Protein AF-A0A9E5QV19-F1 (afdb_monomer_lite)

pLDDT: mean 87.79, std 15.22, range [41.47, 98.75]

Radius of gyration: 19.11 Å; chains: 1; bounding box: 56×37×58 Å

Sequence (154 aa):
MPELPEKRLQTYIEQMLKLQHEHRHGPLRVEELERLAAELGLSQAEQDFIDQKFEDYLYRGKGFLRHRNPEAALAELKQAVLIKPLHRDALYYLAEAFYQKSLTSGRNSNREEARHYAERCLQSDARHEEALRLLNRLYQKPSRFWQKGIFGED

Secondary structure (DSSP, 8-state):
-PPPHHHHHHHHHHHHHHHHHHTTTS---HHHHHHHHHHTT--HHHHHHHHHHHHHHHHHHHHHHHTT-HHHHHHHHHHHHHHSTT-HHHHHHHHHHHHHHHHHH--HHHHHHHHHHHHHHHHH-TT-HHHHHHHHHHHSPPPGGGSSSS----

Foldseek 3Di:
DDDDLVVLLVVLLVVLVVVVVVQVPHDDDPVVNVVSCVVSVDDPVSVVSLVVLLVVLLVVLVVCVVVLNLVSNLVSLVVNCSSPVQDLSSLQSNLVSLVSVCVVPVDVVSLVSSLVSLVSSCVSPVPPVSSVVSVVVSPDDDPPVPPPPPDDDD

Structure (mmCIF, N/CA/C/O backbone):
data_AF-A0A9E5QV19-F1
#
_entry.id   AF-A0A9E5QV19-F1
#
loop_
_atom_site.group_PDB
_atom_site.id
_atom_site.type_symbol
_atom_site.label_atom_id
_atom_site.label_alt_id
_atom_site.label_comp_id
_atom_site.label_asym_id
_atom_site.label_entity_id
_atom_site.label_seq_id
_atom_site.pdbx_PDB_ins_code
_atom_site.Cartn_x
_atom_site.Cartn_y
_atom_site.Cartn_z
_atom_site.occupancy
_atom_site.B_iso_or_equiv
_atom_site.auth_seq_id
_atom_site.auth_comp_id
_atom_site.auth_asym_id
_atom_site.auth_atom_id
_atom_site.pdbx_PDB_model_num
ATOM 1 N N . MET A 1 1 ? -12.268 20.823 23.330 1.00 46.94 1 MET A N 1
ATOM 2 C CA . MET A 1 1 ? -12.156 21.007 21.867 1.00 46.94 1 MET A CA 1
ATOM 3 C C . MET A 1 1 ? -12.011 19.623 21.260 1.00 46.94 1 MET A C 1
ATOM 5 O O . MET A 1 1 ? -11.233 18.861 21.826 1.00 46.94 1 MET A O 1
ATOM 9 N N . PRO A 1 2 ? -12.773 19.261 20.216 1.00 60.38 2 PRO A N 1
ATOM 10 C CA . PRO A 1 2 ? -12.544 18.001 19.515 1.00 60.38 2 PRO A CA 1
ATOM 11 C C . PRO A 1 2 ? -11.118 17.977 18.946 1.00 60.38 2 PRO A C 1
ATOM 13 O O . PRO A 1 2 ? -10.574 19.018 18.572 1.00 60.38 2 PRO A O 1
ATOM 16 N N . GLU A 1 3 ? -10.495 16.803 18.956 1.00 67.50 3 GLU A N 1
ATOM 17 C CA . GLU A 1 3 ? -9.175 16.592 18.366 1.00 67.50 3 GLU A CA 1
ATOM 18 C C . GLU A 1 3 ? -9.251 16.791 16.841 1.00 67.50 3 GLU A C 1
ATOM 20 O O . GLU A 1 3 ? -10.247 16.422 16.222 1.00 67.50 3 GLU A O 1
ATOM 25 N N . LEU A 1 4 ? -8.237 17.421 16.232 1.00 75.62 4 LEU A N 1
ATOM 26 C CA . LEU A 1 4 ? -8.244 17.686 14.787 1.00 75.62 4 LEU A CA 1
ATOM 27 C C . LEU A 1 4 ? -8.193 16.364 13.990 1.00 75.62 4 LEU A C 1
ATOM 29 O O . LEU A 1 4 ? -7.418 15.478 14.373 1.00 75.62 4 LEU A O 1
ATOM 33 N N . PRO A 1 5 ? -8.934 16.237 12.869 1.00 84.69 5 PRO A N 1
ATOM 34 C CA . PRO A 1 5 ? -8.953 15.024 12.042 1.00 84.69 5 PRO A CA 1
ATOM 35 C C . PRO A 1 5 ? -7.559 14.532 11.623 1.00 84.69 5 PRO A C 1
ATOM 37 O O . PRO A 1 5 ? -7.283 13.333 11.624 1.00 84.69 5 PRO A O 1
ATOM 40 N N . GLU A 1 6 ? -6.628 15.447 11.347 1.00 87.75 6 GLU A N 1
ATOM 41 C CA . GLU A 1 6 ? -5.244 15.120 10.993 1.00 87.75 6 GLU A CA 1
ATOM 42 C C . GLU A 1 6 ? -4.495 14.422 12.133 1.00 87.75 6 GLU A C 1
ATOM 44 O O . GLU A 1 6 ? -3.736 13.480 11.901 1.00 87.75 6 GLU A O 1
ATOM 49 N N . LYS A 1 7 ? -4.721 14.848 13.380 1.00 89.69 7 LYS A N 1
ATOM 50 C CA . LYS A 1 7 ? -4.073 14.246 14.552 1.00 89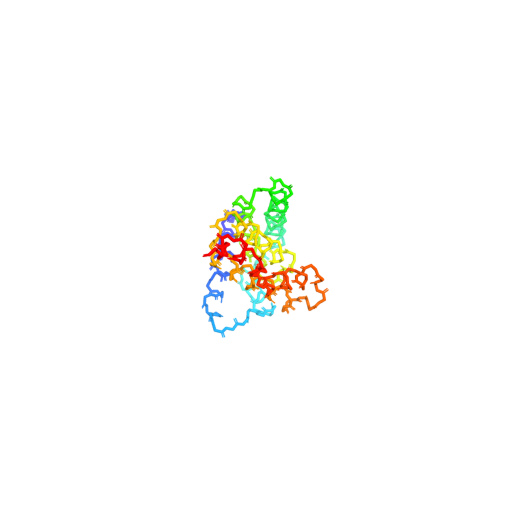.69 7 LYS A CA 1
ATOM 51 C C . LYS A 1 7 ? -4.608 12.838 14.821 1.00 89.69 7 LYS A C 1
ATOM 53 O O . LYS A 1 7 ? -3.860 11.959 15.256 1.00 89.69 7 LYS A O 1
ATOM 58 N N . ARG A 1 8 ? -5.881 12.601 14.504 1.00 90.19 8 ARG A N 1
ATOM 59 C CA . ARG A 1 8 ? -6.503 11.274 14.571 1.00 90.19 8 ARG A CA 1
ATOM 60 C C . ARG A 1 8 ? -5.953 10.329 13.518 1.00 90.19 8 ARG A C 1
ATOM 62 O O . ARG A 1 8 ? -5.557 9.222 13.867 1.00 90.19 8 ARG A O 1
ATOM 69 N N . LEU A 1 9 ? -5.827 10.788 12.273 1.00 90.81 9 LEU A N 1
ATOM 70 C CA . LEU A 1 9 ? -5.153 10.027 11.221 1.00 90.81 9 LEU A CA 1
ATOM 71 C C . LEU A 1 9 ? -3.718 9.666 11.625 1.00 90.81 9 LEU A C 1
ATOM 73 O O . LEU A 1 9 ? -3.310 8.519 11.468 1.00 90.81 9 LEU A O 1
ATOM 77 N N . GLN A 1 10 ? -2.965 10.621 12.175 1.00 92.69 10 GLN A N 1
ATOM 78 C CA . GLN A 1 10 ? -1.595 10.378 12.623 1.00 92.69 10 GLN A CA 1
ATOM 79 C C . GLN A 1 10 ? -1.542 9.314 13.727 1.00 92.69 10 GLN A C 1
ATOM 81 O O . GLN A 1 10 ? -0.739 8.388 13.652 1.00 92.69 10 GLN A O 1
ATOM 86 N N . THR A 1 11 ? -2.442 9.398 14.709 1.00 93.38 11 THR A N 1
ATOM 87 C CA . THR A 1 11 ? -2.547 8.403 15.786 1.00 93.38 11 THR A CA 1
ATOM 88 C C . THR A 1 11 ? -2.888 7.020 15.228 1.00 93.38 11 THR A C 1
ATOM 90 O O . THR A 1 11 ? -2.259 6.032 15.601 1.00 93.38 11 THR A O 1
ATOM 93 N N . TYR A 1 12 ? -3.840 6.946 14.295 1.00 92.81 12 TYR A N 1
ATOM 94 C CA . TYR A 1 12 ? -4.194 5.707 13.605 1.00 92.81 12 TYR A CA 1
ATOM 95 C C . TYR A 1 12 ? -2.987 5.105 12.872 1.00 92.81 12 TYR A C 1
ATOM 97 O O . TYR A 1 12 ? -2.676 3.930 13.059 1.00 92.81 12 TYR A O 1
ATOM 105 N N . ILE A 1 13 ? -2.253 5.917 12.103 1.00 93.06 13 ILE A N 1
ATOM 106 C CA . ILE A 1 13 ? -1.044 5.490 11.389 1.00 93.06 13 ILE A CA 1
ATOM 107 C C . ILE A 1 13 ? 0.030 4.985 12.361 1.00 93.06 13 ILE A C 1
ATOM 109 O O . ILE A 1 13 ? 0.648 3.952 12.114 1.00 93.06 13 ILE A O 1
ATOM 113 N N . GLU A 1 14 ? 0.256 5.680 13.474 1.00 94.06 14 GLU A N 1
ATOM 114 C CA . GLU A 1 14 ? 1.247 5.277 14.474 1.00 94.06 14 GLU A CA 1
ATOM 115 C C . GLU A 1 14 ? 0.922 3.923 15.099 1.00 94.06 14 GLU A C 1
ATOM 117 O O . GLU A 1 14 ? 1.812 3.083 15.246 1.00 94.06 14 GLU A O 1
ATOM 122 N N . GLN A 1 15 ? -0.342 3.684 15.447 1.00 93.75 15 GLN A N 1
ATOM 123 C CA . GLN A 1 15 ? -0.754 2.391 15.987 1.00 93.75 15 GLN A CA 1
ATOM 124 C C . GLN A 1 15 ? -0.729 1.295 14.919 1.00 93.75 15 GLN A C 1
ATOM 126 O O . GLN A 1 15 ? -0.301 0.179 15.202 1.00 93.75 15 GLN A O 1
ATOM 131 N N . MET A 1 16 ? -1.072 1.622 13.671 1.00 92.38 16 MET A N 1
ATOM 132 C CA . MET A 1 16 ? -0.937 0.696 12.549 1.00 92.38 16 MET A CA 1
ATOM 133 C C . MET A 1 16 ? 0.522 0.271 12.337 1.00 92.38 16 MET A C 1
ATOM 135 O O . MET A 1 16 ? 0.802 -0.908 12.139 1.00 92.38 16 MET A O 1
ATOM 139 N N . LEU A 1 17 ? 1.476 1.204 12.422 1.00 91.31 17 LEU A N 1
ATOM 140 C CA . LEU A 1 17 ? 2.907 0.892 12.330 1.00 91.31 17 LEU A CA 1
ATOM 141 C C . LEU A 1 17 ? 3.380 -0.006 13.473 1.00 91.31 17 LEU A C 1
ATOM 143 O O . LEU A 1 17 ? 4.176 -0.916 13.235 1.00 91.31 17 LEU A O 1
ATOM 147 N N . LYS A 1 18 ? 2.900 0.233 14.699 1.00 91.50 18 LYS A N 1
ATOM 148 C CA . LYS A 1 18 ? 3.200 -0.629 15.852 1.00 91.50 18 LYS A CA 1
ATOM 149 C C . LYS A 1 18 ? 2.665 -2.038 15.635 1.00 91.50 18 LYS A C 1
ATOM 151 O O . LYS A 1 18 ? 3.438 -2.985 15.739 1.00 91.50 18 LYS A O 1
ATOM 156 N N . LEU A 1 19 ? 1.408 -2.160 15.213 1.00 89.69 19 LEU A N 1
ATOM 157 C CA . LEU A 1 19 ? 0.789 -3.442 14.891 1.00 89.69 19 LEU A CA 1
ATOM 158 C C . LEU A 1 19 ? 1.588 -4.184 13.806 1.00 89.69 19 LEU A C 1
ATOM 160 O O . LEU A 1 19 ? 1.948 -5.345 13.969 1.00 89.69 19 LEU A O 1
ATOM 164 N N . GLN A 1 20 ? 1.975 -3.506 12.722 1.00 86.06 20 GLN A N 1
ATOM 165 C CA . GLN A 1 20 ? 2.820 -4.110 11.683 1.00 86.06 20 GLN A CA 1
ATOM 166 C C . GLN A 1 20 ? 4.194 -4.553 12.210 1.00 86.06 20 GLN A C 1
ATOM 168 O O . GLN A 1 20 ? 4.731 -5.567 11.760 1.00 86.06 20 GLN A O 1
ATOM 173 N N . HIS A 1 21 ? 4.778 -3.806 13.149 1.00 86.25 21 HIS A N 1
ATOM 174 C CA . HIS A 1 21 ? 6.061 -4.147 13.758 1.00 86.25 21 HIS A CA 1
ATOM 175 C C . HIS A 1 21 ? 5.967 -5.379 14.664 1.00 86.25 21 HIS A C 1
ATOM 177 O O . HIS A 1 21 ? 6.836 -6.249 14.601 1.00 86.25 21 HIS A O 1
ATOM 183 N N . GLU A 1 22 ? 4.915 -5.476 15.473 1.00 85.75 22 GLU A N 1
ATOM 184 C CA . GLU A 1 22 ? 4.638 -6.633 16.333 1.00 85.75 22 GLU A CA 1
ATOM 185 C C . GLU A 1 22 ? 4.405 -7.900 15.498 1.00 85.75 22 GLU A C 1
ATOM 187 O O . GLU A 1 22 ? 4.864 -8.988 15.850 1.00 85.75 22 GLU A O 1
ATOM 192 N N . HIS A 1 23 ? 3.818 -7.737 14.312 1.00 77.88 23 HIS A N 1
ATOM 193 C CA . HIS A 1 23 ? 3.592 -8.798 13.336 1.00 77.88 23 HIS A CA 1
ATOM 194 C C . HIS A 1 23 ? 4.766 -9.039 12.373 1.00 77.88 23 HIS A C 1
ATOM 196 O O . HIS A 1 23 ? 4.595 -9.686 11.344 1.00 77.88 23 HIS A O 1
ATOM 202 N N . ARG A 1 24 ? 6.000 -8.620 12.698 1.00 64.50 24 ARG A N 1
ATOM 203 C CA . ARG A 1 24 ? 7.185 -8.823 11.831 1.00 64.50 24 ARG A CA 1
ATOM 204 C C . ARG A 1 24 ? 7.406 -10.286 11.390 1.00 64.50 24 ARG A C 1
ATOM 206 O O . ARG A 1 24 ? 8.074 -10.520 10.384 1.00 64.50 24 ARG A O 1
ATOM 213 N N . HIS A 1 25 ? 6.845 -11.260 12.110 1.00 56.44 25 HIS A N 1
ATOM 214 C CA . HIS A 1 25 ? 6.968 -12.693 11.826 1.00 56.44 25 HIS A CA 1
ATOM 215 C C . HIS A 1 25 ? 5.709 -13.358 11.228 1.00 56.44 25 HIS A C 1
ATOM 217 O O . HIS A 1 25 ? 5.714 -14.575 11.047 1.00 56.44 25 HIS A O 1
ATOM 223 N N . GLY A 1 26 ? 4.644 -12.614 10.895 1.00 67.50 26 GLY A N 1
ATOM 224 C CA . GLY A 1 26 ? 3.411 -13.192 10.341 1.00 67.50 26 GLY A CA 1
ATOM 225 C C . GLY A 1 26 ? 2.535 -12.199 9.564 1.00 67.50 26 GLY A C 1
ATOM 226 O O . GLY A 1 26 ? 2.744 -10.993 9.644 1.00 67.50 26 GLY A O 1
ATOM 227 N N . PRO A 1 27 ? 1.556 -12.678 8.775 1.00 71.25 27 PRO A N 1
ATOM 228 C CA . PRO A 1 27 ? 0.641 -11.793 8.059 1.00 71.25 27 PRO A CA 1
ATOM 229 C C . PRO A 1 27 ? -0.283 -11.064 9.043 1.00 71.25 27 PRO A C 1
ATOM 231 O O . PRO A 1 27 ? -0.767 -11.678 9.997 1.00 71.25 27 PRO A O 1
ATOM 234 N N . LEU A 1 28 ? -0.556 -9.781 8.782 1.00 82.31 28 LEU A N 1
ATOM 235 C CA . LEU A 1 28 ? -1.645 -9.073 9.460 1.00 82.31 28 LEU A CA 1
ATOM 236 C C . LEU A 1 28 ? -2.983 -9.690 9.077 1.00 82.31 28 LEU A C 1
ATOM 238 O O . LEU A 1 28 ? -3.204 -10.040 7.914 1.00 82.31 28 LEU A O 1
ATOM 242 N N . ARG A 1 29 ? -3.880 -9.768 10.052 1.00 85.06 29 ARG A N 1
ATOM 243 C CA . ARG A 1 29 ? -5.225 -10.307 9.884 1.00 85.06 29 ARG A CA 1
ATOM 244 C C . ARG A 1 29 ? -6.265 -9.198 9.935 1.00 85.06 29 ARG A C 1
ATOM 246 O O . ARG A 1 29 ? -6.049 -8.151 10.541 1.00 85.06 29 ARG A O 1
ATOM 253 N N . VAL A 1 30 ? -7.409 -9.432 9.299 1.00 84.81 30 VAL A N 1
ATOM 254 C CA . VAL A 1 30 ? -8.500 -8.447 9.244 1.00 84.81 30 VAL A CA 1
ATOM 255 C C . VAL A 1 30 ? -8.999 -8.120 10.653 1.00 84.81 30 VAL A C 1
ATOM 257 O O . VAL A 1 30 ? -9.172 -6.951 10.984 1.00 84.81 30 VAL A O 1
ATOM 260 N N . GLU A 1 31 ? -9.089 -9.124 11.525 1.00 86.44 31 GLU A N 1
ATOM 261 C CA . GLU A 1 31 ? -9.566 -8.980 12.904 1.00 86.44 31 GLU A CA 1
ATOM 262 C C . GLU A 1 31 ? -8.636 -8.110 13.769 1.00 86.44 31 GLU A C 1
ATOM 264 O O . GLU A 1 31 ? -9.035 -7.584 14.806 1.00 86.44 31 GLU A O 1
ATOM 269 N N . GLU A 1 32 ? -7.363 -7.971 13.396 1.00 87.31 32 GLU A N 1
ATOM 270 C CA . GLU A 1 32 ? -6.409 -7.091 14.084 1.00 87.31 32 GLU A CA 1
ATOM 271 C C . GLU A 1 32 ? -6.621 -5.632 13.689 1.00 87.31 32 GLU A C 1
ATOM 273 O O . GLU A 1 32 ? -6.580 -4.752 14.545 1.00 87.31 32 GLU A O 1
ATOM 278 N N . LEU A 1 33 ? -6.922 -5.384 12.413 1.00 86.25 33 LEU A N 1
ATOM 279 C CA . LEU A 1 33 ? -7.251 -4.047 11.922 1.00 86.25 33 LEU A CA 1
ATOM 280 C C . LEU A 1 33 ? -8.581 -3.557 12.506 1.00 86.25 33 LEU A C 1
ATOM 282 O O . LEU A 1 33 ? -8.683 -2.406 12.925 1.00 86.25 33 LEU A O 1
ATOM 286 N N . GLU A 1 34 ? -9.581 -4.439 12.576 1.00 86.81 34 GLU A N 1
ATOM 287 C CA . GLU A 1 34 ? -10.884 -4.139 13.181 1.00 86.81 34 GLU A CA 1
ATOM 288 C C . GLU A 1 34 ? -10.757 -3.846 14.678 1.00 86.81 34 GLU A C 1
ATOM 290 O O . GLU A 1 34 ? -11.327 -2.868 15.165 1.00 86.81 34 GLU A O 1
ATOM 295 N N . ARG A 1 35 ? -9.962 -4.644 15.407 1.00 88.94 35 ARG A N 1
ATOM 296 C CA . ARG A 1 35 ? -9.671 -4.383 16.824 1.00 88.94 35 ARG A CA 1
ATOM 297 C C . ARG A 1 35 ? -8.977 -3.047 17.020 1.00 88.94 35 ARG A C 1
ATOM 299 O O . ARG A 1 35 ? -9.418 -2.280 17.865 1.00 88.94 35 ARG A O 1
ATOM 306 N N . LEU A 1 36 ? -7.969 -2.730 16.209 1.00 89.06 36 LEU A N 1
ATOM 307 C CA . LEU A 1 36 ? -7.286 -1.443 16.287 1.00 89.06 36 LEU A CA 1
ATOM 308 C C . LEU A 1 36 ? -8.255 -0.264 16.072 1.00 89.06 36 LEU A C 1
ATOM 310 O O . LEU A 1 36 ? -8.228 0.710 16.824 1.00 89.06 36 LEU A O 1
ATOM 314 N N . ALA A 1 37 ? -9.131 -0.349 15.067 1.00 85.56 37 ALA A N 1
ATOM 315 C CA . ALA A 1 37 ? -10.132 0.687 14.813 1.00 85.56 37 ALA A CA 1
ATOM 316 C C . ALA A 1 37 ? -11.117 0.841 15.988 1.00 85.56 37 ALA A C 1
ATOM 318 O O . ALA A 1 37 ? -11.443 1.967 16.376 1.00 85.56 37 ALA A O 1
ATOM 319 N N . ALA A 1 38 ? -11.546 -0.277 16.584 1.00 87.19 38 ALA A N 1
ATOM 320 C CA . ALA A 1 38 ? -12.429 -0.291 17.747 1.00 87.19 38 ALA A CA 1
ATOM 321 C C . ALA A 1 38 ? -11.752 0.268 19.011 1.00 87.19 38 ALA A C 1
ATOM 323 O O . ALA A 1 38 ? -12.356 1.067 19.725 1.00 87.19 38 ALA A O 1
ATOM 324 N N . GLU A 1 39 ? -10.495 -0.099 19.270 1.00 90.31 39 GLU A N 1
ATOM 325 C CA . GLU A 1 39 ? -9.698 0.375 20.411 1.00 90.31 39 GLU A CA 1
ATOM 326 C C . GLU A 1 39 ? -9.465 1.886 20.371 1.00 90.31 39 GLU A C 1
ATOM 328 O O . GLU A 1 39 ? -9.483 2.553 21.405 1.00 90.31 39 GLU A O 1
ATOM 333 N N . LEU A 1 40 ? -9.289 2.442 19.172 1.00 90.06 40 LEU A N 1
ATOM 334 C CA . LEU A 1 40 ? -9.143 3.882 18.979 1.00 90.06 40 LEU A CA 1
ATOM 335 C C . LEU A 1 40 ? -10.457 4.654 19.155 1.00 90.06 40 LEU A C 1
ATOM 337 O O . LEU A 1 40 ? -10.419 5.882 19.261 1.00 90.06 40 LEU A O 1
ATOM 341 N N . GLY A 1 41 ? -11.603 3.964 19.196 1.00 91.12 41 GLY A N 1
ATOM 342 C CA . GLY A 1 41 ? -12.914 4.580 19.396 1.00 91.12 41 GLY A CA 1
ATOM 343 C C . GLY A 1 41 ? -13.235 5.651 18.354 1.00 91.12 41 GLY A C 1
ATOM 344 O O . GLY A 1 41 ? -13.824 6.677 18.697 1.00 91.12 41 GLY A O 1
ATOM 345 N N . LEU A 1 42 ? -12.799 5.444 17.105 1.00 87.81 42 LEU A N 1
ATOM 346 C CA . LEU A 1 42 ? -12.955 6.419 16.027 1.00 87.81 42 LEU A CA 1
ATOM 347 C C . LEU A 1 42 ? -14.440 6.662 15.739 1.00 87.81 42 LEU A C 1
ATOM 349 O O . LEU A 1 42 ? -15.191 5.732 15.439 1.00 87.81 42 LEU A O 1
ATOM 353 N N . SER A 1 43 ? -14.849 7.924 15.788 1.00 90.31 43 SER A N 1
ATOM 354 C CA . SER A 1 43 ? -16.164 8.373 15.338 1.00 90.31 43 SER A CA 1
ATOM 355 C C . SER A 1 43 ? -16.339 8.159 13.834 1.00 90.31 43 SER A C 1
ATOM 357 O O . SER A 1 43 ? -15.363 8.081 13.087 1.00 90.31 43 SER A O 1
ATOM 359 N N . GLN A 1 44 ? -17.591 8.142 13.366 1.00 89.50 44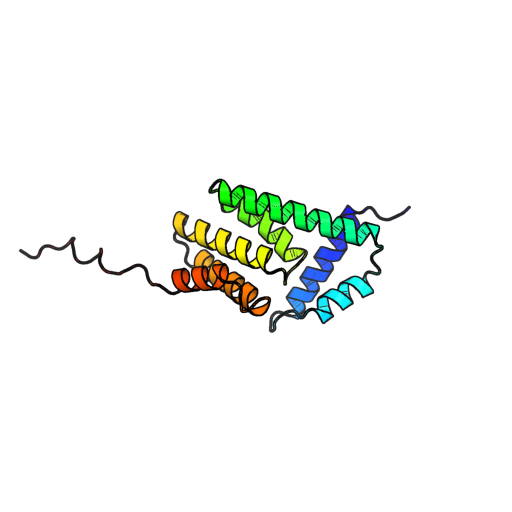 GLN A N 1
ATOM 360 C CA . GLN A 1 44 ? -17.883 7.996 11.937 1.00 89.50 44 GLN A CA 1
ATOM 361 C C . GLN A 1 44 ? -17.167 9.058 11.087 1.00 89.50 44 GLN A C 1
ATOM 363 O O . GLN A 1 44 ? -16.551 8.725 10.086 1.00 89.50 44 GLN A O 1
ATOM 368 N N . ALA A 1 45 ? -17.158 10.319 11.530 1.00 90.38 45 ALA A N 1
ATOM 369 C CA . ALA A 1 45 ? -16.485 11.399 10.808 1.00 90.38 45 ALA A CA 1
ATOM 370 C C . ALA A 1 45 ? -14.957 11.204 10.714 1.00 90.38 45 ALA A C 1
ATOM 372 O O . ALA A 1 45 ? -14.344 11.589 9.720 1.00 90.38 45 ALA A O 1
ATOM 373 N N . GLU A 1 46 ? -14.330 10.612 11.735 1.00 91.06 46 GLU A N 1
ATOM 374 C CA . GLU A 1 46 ? -12.898 10.290 11.712 1.00 91.06 46 GLU A CA 1
ATOM 375 C C . GLU A 1 46 ? -12.612 9.107 10.778 1.00 91.06 46 GLU A C 1
ATOM 377 O O . GLU A 1 46 ? -11.622 9.140 10.047 1.00 91.06 46 GLU A O 1
ATOM 382 N N . GLN A 1 47 ? -13.487 8.097 10.754 1.00 91.00 47 GLN A N 1
ATOM 383 C CA . GLN A 1 47 ? -13.392 6.975 9.814 1.00 91.00 47 GLN A CA 1
ATOM 384 C C . GLN A 1 47 ? -13.538 7.455 8.366 1.00 91.00 47 GLN A C 1
ATOM 386 O O . GLN A 1 47 ? -12.667 7.176 7.545 1.00 91.00 47 GLN A O 1
ATOM 391 N N . ASP A 1 48 ? -14.559 8.268 8.082 1.00 93.00 48 ASP A N 1
ATOM 392 C CA . ASP A 1 48 ? -14.798 8.848 6.757 1.00 93.00 48 ASP A CA 1
ATOM 393 C C . ASP A 1 48 ? -13.594 9.685 6.291 1.00 93.00 48 ASP A C 1
ATOM 395 O O . ASP A 1 48 ? -13.187 9.632 5.129 1.00 93.00 48 ASP A O 1
ATOM 399 N N . PHE A 1 49 ? -12.974 10.438 7.205 1.00 93.62 49 PHE A N 1
ATOM 400 C CA . PHE A 1 49 ? -11.766 11.204 6.906 1.00 93.62 49 PHE A CA 1
ATOM 401 C C . PHE A 1 49 ? -10.570 10.302 6.568 1.00 93.62 49 PHE A C 1
ATOM 403 O O . PHE A 1 49 ? -9.844 10.579 5.610 1.00 93.62 49 PHE A O 1
ATOM 410 N N . ILE A 1 50 ? -10.350 9.227 7.332 1.00 93.94 50 ILE A N 1
ATOM 411 C CA . ILE A 1 50 ? -9.281 8.251 7.070 1.00 93.94 50 ILE A CA 1
ATOM 412 C C . ILE A 1 50 ? -9.500 7.569 5.715 1.00 93.94 50 ILE A C 1
ATOM 414 O O . ILE A 1 50 ? -8.555 7.448 4.929 1.00 93.94 50 ILE A O 1
ATOM 418 N N . ASP A 1 51 ? -10.739 7.185 5.413 1.00 95.00 51 ASP A N 1
ATOM 419 C CA . ASP A 1 51 ? -11.115 6.580 4.138 1.00 95.00 51 ASP A CA 1
ATOM 420 C C . ASP A 1 51 ? -10.895 7.537 2.967 1.00 95.00 51 ASP A C 1
ATOM 422 O O . ASP A 1 51 ? -10.265 7.159 1.977 1.00 95.00 51 ASP A O 1
ATOM 426 N N . GLN A 1 52 ? -11.302 8.800 3.099 1.00 97.38 52 GLN A N 1
ATOM 427 C CA . GLN A 1 52 ? -11.045 9.808 2.073 1.00 97.38 52 GLN A CA 1
ATOM 428 C C . GLN A 1 52 ? -9.543 10.006 1.841 1.00 97.38 52 GLN A C 1
ATOM 430 O O . GLN A 1 52 ? -9.092 10.102 0.699 1.00 97.38 52 GLN A O 1
ATOM 435 N N . LYS A 1 53 ? -8.736 10.033 2.909 1.00 97.56 53 LYS A N 1
ATOM 436 C CA . LYS A 1 53 ? -7.277 10.158 2.786 1.00 97.56 53 LYS A CA 1
ATOM 437 C C . LYS A 1 53 ? -6.663 8.955 2.086 1.00 97.56 53 LYS A C 1
ATOM 439 O O . LYS A 1 53 ? -5.785 9.139 1.243 1.00 97.56 53 LYS A O 1
ATOM 444 N N . PHE A 1 54 ? -7.131 7.749 2.387 1.00 98.19 54 PHE A N 1
ATOM 445 C CA . PHE A 1 54 ? -6.734 6.551 1.657 1.00 98.19 54 PHE A CA 1
ATOM 446 C C . PHE A 1 54 ? -7.031 6.673 0.154 1.00 98.19 54 PHE A C 1
ATOM 448 O O . PHE A 1 54 ? -6.123 6.466 -0.656 1.00 98.19 54 PHE A O 1
ATOM 455 N N . GLU A 1 55 ? -8.257 7.051 -0.217 1.00 98.50 55 GLU A N 1
ATOM 456 C CA . GLU A 1 55 ? -8.663 7.192 -1.622 1.00 98.50 55 GLU A CA 1
ATOM 457 C C . GLU A 1 55 ? -7.839 8.257 -2.352 1.00 98.50 55 GLU A C 1
ATOM 459 O O . GLU A 1 55 ? -7.371 8.035 -3.470 1.00 98.50 55 GLU A O 1
ATOM 464 N N . ASP A 1 56 ? -7.572 9.386 -1.696 1.00 98.50 56 ASP A N 1
ATOM 465 C CA . ASP A 1 56 ? -6.721 10.457 -2.207 1.00 98.50 56 ASP A CA 1
ATOM 466 C C . ASP A 1 56 ? -5.305 9.957 -2.553 1.00 98.50 56 ASP A C 1
ATOM 468 O O . ASP A 1 56 ? -4.790 10.222 -3.648 1.00 98.50 56 ASP A O 1
ATOM 472 N N . TYR A 1 57 ? -4.668 9.224 -1.629 1.00 98.62 57 TYR A N 1
ATOM 473 C CA . TYR A 1 57 ? -3.346 8.624 -1.841 1.00 98.62 57 TYR A CA 1
ATOM 474 C C . TYR A 1 57 ? -3.373 7.591 -2.972 1.00 98.62 57 TYR A C 1
ATOM 476 O O . TYR A 1 57 ? -2.522 7.614 -3.867 1.00 98.62 57 TYR A O 1
ATOM 484 N N . LEU A 1 58 ? -4.370 6.703 -2.977 1.00 98.75 58 LEU A N 1
ATOM 485 C CA . LEU A 1 58 ? -4.515 5.679 -4.008 1.00 98.75 58 LEU A CA 1
ATOM 486 C C . LEU A 1 58 ? -4.711 6.307 -5.395 1.00 98.75 58 LEU A C 1
ATOM 488 O O . LEU A 1 58 ? -4.055 5.910 -6.363 1.00 98.75 58 LEU A O 1
ATOM 492 N N . TYR A 1 59 ? -5.575 7.317 -5.497 1.00 98.69 59 TYR A N 1
ATOM 493 C CA . TYR A 1 59 ? -5.881 8.000 -6.747 1.00 98.69 59 TYR A CA 1
ATOM 494 C C . TYR A 1 59 ? -4.659 8.723 -7.320 1.00 98.69 59 TYR A C 1
ATOM 496 O O . TYR A 1 59 ? -4.334 8.537 -8.500 1.00 98.69 59 TYR A O 1
ATOM 504 N N . ARG A 1 60 ? -3.937 9.501 -6.498 1.00 98.69 60 ARG A N 1
ATOM 505 C CA . ARG A 1 60 ? -2.698 10.172 -6.930 1.00 98.69 60 ARG A CA 1
ATOM 506 C C . ARG A 1 60 ? -1.628 9.163 -7.332 1.00 98.69 60 ARG A C 1
ATOM 508 O O . ARG A 1 60 ? -1.036 9.310 -8.400 1.00 98.69 60 ARG A O 1
ATOM 515 N N . GLY A 1 61 ? -1.449 8.101 -6.548 1.00 98.62 61 GLY A N 1
ATOM 516 C CA . GLY A 1 61 ? -0.526 7.007 -6.847 1.00 98.62 61 GLY A CA 1
ATOM 517 C C . GLY A 1 61 ? -0.766 6.372 -8.218 1.00 98.62 61 GLY A C 1
ATOM 518 O O . GLY A 1 61 ? 0.145 6.296 -9.047 1.00 98.62 61 GLY A O 1
ATOM 519 N N . LYS A 1 62 ? -2.020 6.003 -8.506 1.00 98.50 62 LYS A N 1
ATOM 520 C CA . LYS A 1 62 ? -2.450 5.502 -9.824 1.00 98.50 62 LYS A CA 1
ATOM 521 C C . LYS A 1 62 ? -2.216 6.534 -10.927 1.00 98.50 62 LYS A C 1
ATOM 523 O O . LYS A 1 62 ? -1.765 6.185 -12.017 1.00 98.50 62 LYS A O 1
ATOM 528 N N . GLY A 1 63 ? -2.505 7.806 -10.652 1.00 98.50 63 GLY A N 1
ATOM 529 C CA . GLY A 1 63 ? -2.240 8.917 -11.563 1.00 98.50 63 GLY A CA 1
ATOM 530 C C . GLY A 1 63 ? -0.770 9.000 -11.967 1.00 98.50 63 GLY A C 1
ATOM 531 O O . GLY A 1 63 ? -0.462 9.005 -13.158 1.00 98.50 63 GLY A O 1
ATOM 532 N N . PHE A 1 64 ? 0.141 8.983 -10.997 1.00 98.44 64 PHE A N 1
ATOM 533 C CA . PHE A 1 64 ? 1.577 9.032 -11.258 1.00 98.44 64 PHE A CA 1
ATOM 534 C C . PHE A 1 64 ? 2.078 7.833 -12.075 1.00 98.44 64 PHE A C 1
ATOM 536 O O . PHE A 1 64 ? 2.887 8.028 -12.984 1.00 98.44 64 PHE A O 1
ATOM 543 N N . LEU A 1 65 ? 1.547 6.624 -11.849 1.00 97.75 65 LEU A N 1
ATOM 544 C CA . LEU A 1 65 ? 1.863 5.457 -12.688 1.00 97.75 65 LEU A CA 1
ATOM 545 C C . LEU A 1 65 ? 1.431 5.645 -14.143 1.00 97.75 65 LEU A C 1
ATOM 547 O O . LEU A 1 65 ? 2.211 5.356 -15.052 1.00 97.75 65 LEU A O 1
ATOM 551 N N . ARG A 1 66 ? 0.229 6.186 -14.385 1.00 97.06 66 ARG A N 1
ATOM 552 C CA . ARG A 1 66 ? -0.243 6.488 -15.751 1.00 97.06 66 ARG A CA 1
ATOM 553 C C . ARG A 1 66 ? 0.673 7.475 -16.478 1.00 97.06 66 ARG A C 1
ATOM 555 O O . ARG A 1 66 ? 0.842 7.368 -17.688 1.00 97.06 66 ARG A O 1
ATOM 562 N N . HIS A 1 67 ? 1.299 8.391 -15.741 1.00 96.69 67 HIS A N 1
ATOM 563 C CA . HIS A 1 67 ? 2.254 9.368 -16.268 1.00 96.69 67 HIS A CA 1
ATOM 564 C C . HIS A 1 67 ? 3.724 8.920 -16.174 1.00 96.69 67 HIS A C 1
ATOM 566 O O . HIS A 1 67 ? 4.619 9.747 -16.330 1.00 96.69 67 HIS A O 1
ATOM 572 N N . ARG A 1 68 ? 3.989 7.620 -15.957 1.00 94.75 68 ARG A N 1
ATOM 573 C CA . ARG A 1 68 ? 5.341 7.027 -15.890 1.00 94.75 68 ARG A CA 1
ATOM 574 C C . ARG A 1 68 ? 6.260 7.696 -14.860 1.00 94.75 68 ARG A C 1
ATOM 576 O O . ARG A 1 68 ? 7.461 7.821 -15.089 1.00 94.75 68 ARG A O 1
ATOM 583 N N . ASN A 1 69 ? 5.701 8.100 -13.721 1.00 96.81 69 ASN A N 1
ATOM 584 C CA . ASN A 1 69 ? 6.442 8.650 -12.588 1.00 96.81 69 ASN A CA 1
ATOM 585 C C . ASN A 1 69 ? 6.385 7.681 -11.389 1.00 96.81 69 ASN A C 1
ATOM 587 O O . ASN A 1 69 ? 5.603 7.892 -10.455 1.00 96.81 69 ASN A O 1
ATOM 591 N N . PRO A 1 70 ? 7.169 6.585 -11.407 1.00 96.25 70 PRO A N 1
ATOM 592 C CA . PRO A 1 70 ? 7.119 5.584 -10.349 1.00 96.25 70 PRO A CA 1
ATOM 593 C C . PRO A 1 70 ? 7.646 6.113 -9.007 1.00 96.25 70 PRO A C 1
ATOM 595 O O . PRO A 1 70 ? 7.221 5.637 -7.961 1.00 96.25 70 PRO A O 1
ATOM 598 N N . GLU A 1 71 ? 8.527 7.116 -8.996 1.00 96.62 71 GLU A N 1
ATOM 599 C CA . GLU A 1 71 ? 9.001 7.779 -7.777 1.00 96.62 71 GLU A CA 1
ATOM 600 C C . GLU A 1 71 ? 7.860 8.434 -6.995 1.00 96.62 71 GLU A C 1
ATOM 602 O O . GLU A 1 71 ? 7.685 8.143 -5.809 1.00 96.62 71 GLU A O 1
ATOM 607 N N . ALA A 1 72 ? 7.076 9.289 -7.657 1.00 97.94 72 ALA A N 1
ATOM 608 C CA . ALA A 1 72 ? 5.936 9.949 -7.030 1.00 97.94 72 ALA A CA 1
ATOM 609 C C . ALA A 1 72 ? 4.827 8.942 -6.695 1.00 97.94 72 ALA A C 1
ATOM 611 O O . ALA A 1 72 ? 4.239 9.007 -5.617 1.00 97.94 72 ALA A O 1
ATOM 612 N N . ALA A 1 73 ? 4.601 7.950 -7.565 1.00 98.44 73 ALA A N 1
ATOM 613 C CA . ALA A 1 73 ? 3.648 6.879 -7.294 1.00 98.44 73 ALA A CA 1
ATOM 614 C C . ALA A 1 73 ? 3.991 6.115 -6.009 1.00 98.44 73 ALA A C 1
ATOM 616 O O . ALA A 1 73 ? 3.116 5.893 -5.178 1.00 98.44 73 ALA A O 1
ATOM 617 N N . LEU A 1 74 ? 5.262 5.749 -5.813 1.00 98.19 74 LEU A N 1
ATOM 618 C CA . LEU A 1 74 ? 5.708 5.053 -4.606 1.00 98.19 74 LEU A CA 1
ATOM 619 C C . LEU A 1 74 ? 5.470 5.869 -3.337 1.00 98.19 74 LEU A C 1
ATOM 621 O O . LEU A 1 74 ? 5.123 5.283 -2.315 1.00 98.19 74 LEU A O 1
ATOM 625 N N . ALA A 1 75 ? 5.674 7.187 -3.379 1.00 98.12 75 ALA A N 1
ATOM 626 C CA . ALA A 1 75 ? 5.441 8.042 -2.219 1.00 98.12 75 ALA A CA 1
ATOM 627 C C . ALA A 1 75 ? 3.967 7.996 -1.782 1.00 98.12 75 ALA A C 1
ATOM 629 O O . ALA A 1 75 ? 3.688 7.763 -0.608 1.00 98.12 75 ALA A O 1
ATOM 630 N N . GLU A 1 76 ? 3.037 8.132 -2.729 1.00 98.56 76 GLU A N 1
ATOM 631 C CA . GLU A 1 76 ? 1.595 8.107 -2.460 1.00 98.56 76 GLU A CA 1
ATOM 632 C C . GLU A 1 76 ? 1.095 6.705 -2.079 1.00 98.56 76 GLU A C 1
ATOM 634 O O . GLU A 1 76 ? 0.399 6.526 -1.082 1.00 98.56 76 GLU A O 1
ATOM 639 N N . LEU A 1 77 ? 1.486 5.677 -2.837 1.00 98.69 77 LEU A N 1
ATOM 640 C CA . LEU A 1 77 ? 0.987 4.311 -2.647 1.00 98.69 77 LEU A CA 1
ATOM 641 C C . LEU A 1 77 ? 1.480 3.685 -1.342 1.00 98.69 77 LEU A C 1
ATOM 643 O O . LEU A 1 77 ? 0.768 2.878 -0.748 1.00 98.69 77 LEU A O 1
ATOM 647 N N . LYS A 1 78 ? 2.658 4.088 -0.849 1.00 98.12 78 LYS A N 1
ATOM 648 C CA . LYS A 1 78 ? 3.110 3.699 0.492 1.00 98.12 78 LYS A CA 1
ATOM 649 C C . LYS A 1 78 ? 2.193 4.242 1.582 1.00 98.12 78 LYS A C 1
ATOM 651 O O . LYS A 1 78 ? 1.928 3.516 2.532 1.00 98.12 78 LYS A O 1
ATOM 656 N N . GLN A 1 79 ? 1.679 5.465 1.441 1.00 97.81 79 GLN A N 1
ATOM 657 C CA . GLN A 1 79 ? 0.704 6.012 2.390 1.00 97.81 79 GLN A CA 1
ATOM 658 C C . GLN A 1 79 ? -0.638 5.278 2.288 1.00 97.81 79 GLN A C 1
ATOM 660 O O . GLN A 1 79 ? -1.212 4.915 3.310 1.00 97.81 79 GLN A O 1
ATOM 665 N N . ALA A 1 80 ? -1.101 4.963 1.074 1.00 98.19 80 ALA A N 1
ATOM 666 C CA . ALA A 1 80 ? -2.322 4.174 0.888 1.00 98.19 80 ALA A CA 1
ATOM 667 C C . ALA A 1 80 ? -2.224 2.790 1.563 1.00 98.19 80 ALA A C 1
ATOM 669 O O . ALA A 1 80 ? -3.112 2.404 2.322 1.00 98.19 80 ALA A O 1
ATOM 670 N N . VAL A 1 81 ? -1.120 2.064 1.348 1.00 97.19 81 VAL A N 1
ATOM 671 C CA . VAL A 1 81 ? -0.873 0.761 1.993 1.00 97.19 81 VAL A CA 1
ATOM 672 C C . VAL A 1 81 ? -0.657 0.904 3.500 1.00 97.19 81 VAL A C 1
ATOM 674 O O . VAL A 1 81 ? -1.007 -0.001 4.250 1.00 97.19 81 VAL A O 1
ATOM 677 N N . LEU A 1 82 ? -0.127 2.029 3.975 1.00 94.94 82 LEU A N 1
ATOM 678 C CA . LEU A 1 82 ? -0.013 2.281 5.406 1.00 94.94 82 LEU A CA 1
ATOM 679 C C . LEU A 1 82 ? -1.388 2.424 6.070 1.00 94.94 82 LEU A C 1
ATOM 681 O O . LEU A 1 82 ? -1.592 1.874 7.145 1.00 94.94 82 LEU A O 1
ATOM 685 N N . ILE A 1 83 ? -2.331 3.110 5.418 1.00 94.69 83 ILE A N 1
ATOM 686 C CA . ILE A 1 83 ? -3.689 3.301 5.945 1.00 94.69 83 ILE A CA 1
ATOM 687 C C . ILE A 1 83 ? -4.513 2.007 5.843 1.00 94.69 83 ILE A C 1
ATOM 689 O O . ILE A 1 83 ? -5.182 1.630 6.807 1.00 94.69 83 ILE A O 1
ATOM 693 N N . LYS A 1 84 ? -4.451 1.311 4.697 1.00 95.56 84 LYS A N 1
ATOM 694 C CA . LYS A 1 84 ? -5.156 0.038 4.458 1.00 95.56 84 LYS A CA 1
ATOM 695 C C . LYS A 1 84 ? -4.180 -1.059 3.998 1.00 95.56 84 LYS A C 1
ATOM 697 O O . LYS A 1 84 ? -4.069 -1.329 2.798 1.00 95.56 84 LYS A O 1
ATOM 702 N N . PRO A 1 85 ? -3.496 -1.753 4.928 1.00 94.50 85 PRO A N 1
ATOM 703 C CA . PRO A 1 85 ? -2.401 -2.680 4.603 1.00 94.50 85 PRO A CA 1
ATOM 704 C C . PRO A 1 85 ? -2.813 -3.976 3.909 1.00 94.50 85 PRO A C 1
ATOM 706 O O . PRO A 1 85 ? -1.949 -4.676 3.376 1.00 94.50 85 PRO A O 1
ATOM 709 N N . LEU A 1 86 ? -4.103 -4.303 3.908 1.00 94.31 86 LEU A N 1
ATOM 710 C CA . LEU A 1 86 ? -4.651 -5.485 3.240 1.00 94.31 86 LEU A CA 1
ATOM 711 C C . LEU A 1 86 ? -5.442 -5.133 1.971 1.00 94.31 86 LEU A C 1
ATOM 713 O O . LEU A 1 86 ? -6.014 -6.020 1.341 1.00 94.31 86 LEU A O 1
ATOM 717 N N . HIS A 1 87 ? -5.475 -3.860 1.561 1.00 96.50 87 HIS A N 1
ATOM 718 C CA . HIS A 1 87 ? -6.245 -3.446 0.391 1.00 96.50 87 HIS A CA 1
ATOM 719 C C . HIS A 1 87 ? -5.587 -3.922 -0.908 1.00 96.50 87 HIS A C 1
ATOM 721 O O . HIS A 1 87 ? -4.511 -3.447 -1.282 1.00 96.50 87 HIS A O 1
ATOM 727 N N . ARG A 1 88 ? -6.267 -4.815 -1.637 1.00 96.94 88 ARG A N 1
ATOM 728 C CA . ARG A 1 88 ? -5.717 -5.482 -2.829 1.00 96.94 88 ARG A CA 1
ATOM 729 C C . ARG A 1 88 ? -5.199 -4.504 -3.892 1.00 96.94 88 ARG A C 1
ATOM 731 O O . ARG A 1 88 ? -4.065 -4.664 -4.331 1.00 96.94 88 ARG A O 1
ATOM 738 N N . ASP A 1 89 ? -5.957 -3.452 -4.231 1.00 97.38 89 ASP A N 1
ATOM 739 C CA . ASP A 1 89 ? -5.541 -2.506 -5.276 1.00 97.38 89 ASP A CA 1
ATOM 740 C C . ASP A 1 89 ? -4.322 -1.687 -4.837 1.00 97.38 89 ASP A C 1
ATOM 742 O O . ASP A 1 89 ? -3.394 -1.509 -5.618 1.00 97.38 89 ASP A O 1
ATOM 746 N N . ALA A 1 90 ? -4.285 -1.207 -3.588 1.00 98.31 90 ALA A N 1
ATOM 747 C CA . ALA A 1 90 ? -3.155 -0.444 -3.069 1.00 98.31 90 ALA A CA 1
ATOM 748 C C . ALA A 1 90 ? -1.878 -1.296 -3.057 1.00 98.31 90 ALA A C 1
ATOM 750 O O . ALA A 1 90 ? -0.827 -0.828 -3.491 1.00 98.31 90 ALA A O 1
ATOM 751 N N . LEU A 1 91 ? -1.983 -2.565 -2.642 1.00 98.25 91 LEU A N 1
ATOM 752 C CA . LEU A 1 91 ? -0.885 -3.533 -2.699 1.00 98.25 91 LEU A CA 1
ATOM 753 C C . LEU A 1 91 ? -0.426 -3.789 -4.141 1.00 98.25 91 LEU A C 1
ATOM 755 O O . LEU A 1 91 ? 0.771 -3.729 -4.420 1.00 98.25 91 LEU A O 1
ATOM 759 N N . TYR A 1 92 ? -1.363 -4.024 -5.064 1.00 98.62 92 TYR A N 1
ATOM 760 C CA . TYR A 1 92 ? -1.056 -4.240 -6.478 1.00 98.62 92 TYR A CA 1
ATOM 761 C C . TYR A 1 92 ? -0.359 -3.027 -7.104 1.00 98.62 92 TYR A C 1
ATOM 763 O O . TYR A 1 92 ? 0.705 -3.169 -7.705 1.00 98.62 92 TYR A O 1
ATOM 771 N N . TYR A 1 93 ? -0.914 -1.824 -6.946 1.00 98.75 93 TYR A N 1
ATOM 772 C CA . TYR A 1 93 ? -0.322 -0.626 -7.532 1.00 98.75 93 TYR A CA 1
ATOM 773 C C . TYR A 1 93 ? 1.027 -0.296 -6.894 1.00 98.75 93 TYR A C 1
ATOM 775 O O . TYR A 1 93 ? 1.935 0.148 -7.596 1.00 98.75 93 TYR A O 1
ATOM 783 N N . LEU A 1 94 ? 1.206 -0.548 -5.592 1.00 98.69 94 LEU A N 1
ATOM 784 C CA . LEU A 1 94 ? 2.511 -0.401 -4.950 1.00 98.69 94 LEU A CA 1
ATOM 785 C C . LEU A 1 94 ? 3.537 -1.373 -5.557 1.00 98.69 94 LEU A C 1
ATOM 787 O O . LEU A 1 94 ? 4.653 -0.962 -5.883 1.00 98.69 94 LEU A O 1
ATOM 791 N N . ALA A 1 95 ? 3.147 -2.631 -5.783 1.00 98.31 95 ALA A N 1
ATOM 792 C CA . ALA A 1 95 ? 3.973 -3.616 -6.477 1.00 98.31 95 ALA A CA 1
ATOM 793 C C . ALA A 1 95 ? 4.329 -3.171 -7.906 1.00 98.31 95 ALA A C 1
ATOM 795 O O . ALA A 1 95 ? 5.487 -3.261 -8.322 1.00 98.31 95 ALA A O 1
ATOM 796 N N . GLU A 1 96 ? 3.355 -2.645 -8.651 1.00 98.31 96 GLU A N 1
ATOM 797 C CA . GLU A 1 96 ? 3.557 -2.110 -9.997 1.00 98.31 96 GLU A CA 1
ATOM 798 C C . GLU A 1 96 ? 4.530 -0.922 -10.000 1.00 98.31 96 GLU A C 1
ATOM 800 O O . GLU A 1 96 ? 5.423 -0.864 -10.847 1.00 98.31 96 GLU A O 1
ATOM 805 N N . ALA A 1 97 ? 4.421 -0.014 -9.030 1.00 98.25 97 ALA A N 1
ATOM 806 C CA . ALA A 1 97 ? 5.317 1.130 -8.893 1.00 98.25 97 ALA A CA 1
ATOM 807 C C . ALA A 1 97 ? 6.770 0.698 -8.646 1.00 98.25 97 ALA A C 1
ATOM 809 O O . ALA A 1 97 ? 7.693 1.189 -9.304 1.00 98.25 97 ALA A O 1
ATOM 810 N N . PHE A 1 98 ? 6.979 -0.274 -7.754 1.00 98.00 98 PHE A N 1
ATOM 811 C CA . PHE A 1 98 ? 8.295 -0.871 -7.531 1.00 98.00 98 PHE A CA 1
ATOM 812 C C . PHE A 1 98 ? 8.826 -1.570 -8.784 1.00 98.00 98 PHE A C 1
ATOM 814 O O . PHE A 1 98 ? 9.996 -1.398 -9.136 1.00 98.00 98 PHE A O 1
ATOM 821 N N . TYR A 1 99 ? 7.972 -2.297 -9.506 1.00 96.31 99 TYR A N 1
ATOM 822 C CA . TYR A 1 99 ? 8.361 -2.945 -10.753 1.00 96.31 99 TYR A CA 1
ATOM 823 C C . TYR A 1 99 ? 8.786 -1.923 -11.810 1.00 96.31 99 TYR A C 1
ATOM 825 O O . TYR A 1 99 ? 9.887 -2.044 -12.345 1.00 96.31 99 TYR A O 1
ATOM 833 N N . GLN A 1 100 ? 7.994 -0.876 -12.057 1.00 95.06 100 GLN A N 1
ATOM 834 C CA . GLN A 1 100 ? 8.353 0.193 -12.994 1.00 95.06 100 GLN A CA 1
ATOM 835 C C . GLN A 1 100 ? 9.675 0.872 -12.602 1.00 95.06 100 GLN A C 1
ATOM 837 O O . GLN A 1 100 ? 10.542 1.065 -13.454 1.00 95.06 100 GLN A O 1
ATOM 842 N N . LYS A 1 101 ? 9.896 1.140 -11.307 1.00 94.62 101 LYS A N 1
ATOM 843 C CA . LYS A 1 101 ? 11.180 1.663 -10.811 1.00 94.62 101 LYS A CA 1
ATOM 844 C C . LYS A 1 101 ? 12.340 0.685 -11.014 1.00 94.62 101 LYS A C 1
ATOM 846 O O . LYS A 1 101 ? 13.480 1.099 -11.235 1.00 94.62 101 LYS A O 1
ATOM 851 N N . SER A 1 102 ? 12.095 -0.622 -10.924 1.00 93.62 102 SER A N 1
ATOM 852 C CA . SER A 1 102 ? 13.127 -1.634 -11.181 1.00 93.62 102 SER A CA 1
ATOM 853 C C . SER A 1 102 ? 13.589 -1.614 -12.642 1.00 93.62 102 SER A C 1
ATOM 855 O O . SER A 1 102 ? 14.777 -1.802 -12.896 1.00 93.62 102 SER A O 1
ATOM 857 N N . LEU A 1 103 ? 12.688 -1.295 -13.580 1.00 90.50 103 LEU A N 1
ATOM 858 C CA . LEU A 1 103 ? 13.008 -1.181 -15.005 1.00 90.50 103 LEU A CA 1
ATOM 859 C C . LEU A 1 103 ? 13.919 0.015 -15.308 1.00 90.50 103 LEU A C 1
ATOM 861 O O . LEU A 1 103 ? 14.754 -0.080 -16.200 1.00 90.50 103 LEU A O 1
ATOM 865 N N . THR A 1 104 ? 13.787 1.122 -14.569 1.00 85.88 104 THR A N 1
ATOM 866 C CA . THR A 1 104 ? 14.609 2.328 -14.777 1.00 85.88 104 THR A CA 1
ATOM 867 C C . THR A 1 104 ? 15.925 2.296 -14.004 1.00 85.88 104 THR A C 1
ATOM 869 O O . THR A 1 104 ? 16.943 2.766 -14.501 1.00 85.88 104 THR A O 1
ATOM 872 N N . SER A 1 105 ? 15.926 1.743 -12.788 1.00 84.88 105 SER A N 1
ATOM 873 C CA . SER A 1 105 ? 17.097 1.760 -11.894 1.00 84.88 105 SER A CA 1
ATOM 874 C C . SER A 1 105 ? 17.964 0.500 -11.946 1.00 84.88 105 SER A C 1
ATOM 876 O O . SER A 1 105 ? 19.081 0.522 -11.433 1.00 84.88 105 SER A O 1
ATOM 878 N N . GLY A 1 106 ? 17.446 -0.619 -12.466 1.00 74.50 106 GLY A N 1
ATOM 879 C CA . GLY A 1 106 ? 18.130 -1.918 -12.473 1.00 74.50 106 GLY A CA 1
ATOM 880 C C . GLY A 1 106 ? 18.363 -2.540 -11.088 1.00 74.50 106 GLY A C 1
ATOM 881 O O . GLY A 1 106 ? 19.005 -3.584 -10.984 1.00 74.50 106 GLY A O 1
ATOM 882 N N . ARG A 1 107 ? 17.864 -1.929 -10.003 1.00 82.38 107 ARG A N 1
ATOM 883 C CA . ARG A 1 107 ? 18.099 -2.414 -8.635 1.00 82.38 107 ARG A CA 1
ATOM 884 C C . ARG A 1 107 ? 17.258 -3.650 -8.339 1.00 82.38 107 ARG A C 1
ATOM 886 O O . ARG A 1 107 ? 16.029 -3.589 -8.380 1.00 82.38 107 ARG A O 1
ATOM 893 N N . ASN A 1 108 ? 17.928 -4.731 -7.943 1.00 86.06 108 ASN A N 1
ATOM 894 C CA . ASN A 1 108 ? 17.269 -5.977 -7.553 1.00 86.06 108 ASN A CA 1
ATOM 895 C C . ASN A 1 108 ? 16.305 -5.787 -6.366 1.00 86.06 108 ASN A C 1
ATOM 897 O O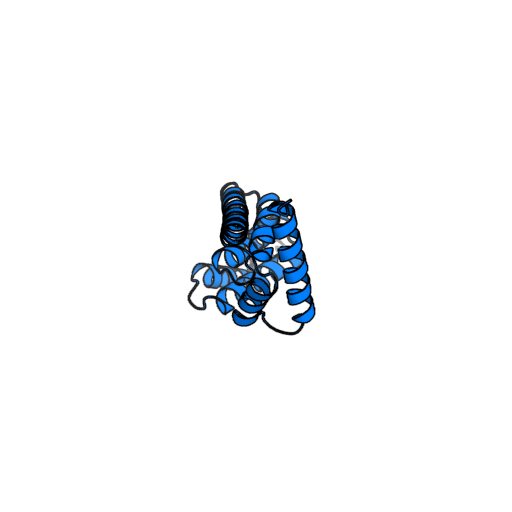 . ASN A 1 108 ? 15.231 -6.376 -6.365 1.00 86.06 108 ASN A O 1
ATOM 901 N N . SER A 1 109 ? 16.614 -4.879 -5.433 1.00 92.19 109 SER A N 1
ATOM 902 C CA . SER A 1 109 ? 15.740 -4.581 -4.290 1.00 92.19 109 SER A CA 1
ATOM 903 C C . SER A 1 109 ? 14.346 -4.094 -4.702 1.00 92.19 109 SER A C 1
ATOM 905 O O . SER A 1 109 ? 13.354 -4.526 -4.135 1.00 92.19 109 SER A O 1
ATOM 907 N N . ASN A 1 110 ? 14.226 -3.269 -5.749 1.00 94.06 110 ASN A N 1
ATOM 908 C CA . ASN A 1 110 ? 12.910 -2.844 -6.248 1.00 94.06 110 ASN A CA 1
ATOM 909 C C . ASN A 1 110 ? 12.116 -4.022 -6.833 1.00 94.06 110 ASN A C 1
ATOM 911 O O . ASN A 1 110 ? 10.894 -4.053 -6.749 1.00 94.06 110 ASN A O 1
ATOM 915 N N . ARG A 1 111 ? 12.799 -5.004 -7.430 1.00 94.56 111 ARG A N 1
ATOM 916 C CA . ARG A 1 111 ? 12.156 -6.207 -7.970 1.00 94.56 111 ARG A CA 1
ATOM 917 C C . ARG A 1 111 ? 11.680 -7.136 -6.848 1.00 94.56 111 ARG A C 1
ATOM 919 O O . ARG A 1 111 ? 10.622 -7.746 -6.978 1.00 94.56 111 ARG A O 1
ATOM 926 N N . GLU A 1 112 ? 12.444 -7.228 -5.762 1.00 95.12 112 GLU A N 1
ATOM 927 C CA . GLU A 1 112 ? 12.075 -7.969 -4.550 1.00 95.12 112 GLU A CA 1
ATOM 928 C C . GLU A 1 112 ? 10.868 -7.335 -3.852 1.00 95.12 112 GLU A C 1
ATOM 930 O O . GLU A 1 112 ? 9.900 -8.036 -3.575 1.00 95.12 112 GLU A O 1
ATOM 935 N N . GLU A 1 113 ? 10.863 -6.011 -3.678 1.00 96.88 113 GLU A N 1
ATOM 936 C CA . GLU A 1 113 ? 9.710 -5.273 -3.143 1.00 96.88 113 GLU A CA 1
ATOM 937 C C . GLU A 1 113 ? 8.467 -5.451 -4.028 1.00 96.88 113 GLU A C 1
ATOM 939 O O . GLU A 1 113 ? 7.381 -5.750 -3.533 1.00 96.88 113 GLU A O 1
ATOM 944 N N . 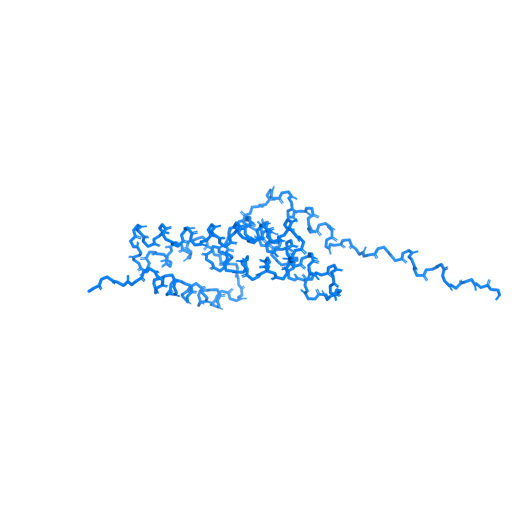ALA A 1 114 ? 8.618 -5.353 -5.355 1.00 97.56 114 ALA A N 1
ATOM 945 C CA . ALA A 1 114 ? 7.518 -5.606 -6.284 1.00 97.56 114 ALA A CA 1
ATOM 946 C C . ALA A 1 114 ? 6.925 -7.012 -6.105 1.00 97.56 114 ALA A C 1
ATOM 948 O O . ALA A 1 114 ? 5.707 -7.176 -6.095 1.00 97.56 114 ALA A O 1
ATOM 949 N N . ARG A 1 115 ? 7.779 -8.028 -5.929 1.00 96.75 115 ARG A N 1
ATOM 950 C CA . ARG A 1 115 ? 7.333 -9.400 -5.660 1.00 96.75 115 ARG A CA 1
ATOM 951 C C . ARG A 1 115 ? 6.595 -9.485 -4.328 1.00 96.75 115 ARG A C 1
ATOM 953 O O . ARG A 1 115 ? 5.484 -10.002 -4.304 1.00 96.75 115 ARG A O 1
ATOM 960 N N . HIS A 1 116 ? 7.181 -8.944 -3.264 1.00 95.62 116 HIS A N 1
ATOM 961 C CA . HIS A 1 116 ? 6.608 -8.974 -1.923 1.00 95.62 116 HIS A CA 1
ATOM 962 C C . HIS A 1 116 ? 5.181 -8.400 -1.890 1.00 95.62 116 HIS A C 1
ATOM 964 O O . HIS A 1 116 ? 4.258 -9.046 -1.392 1.00 95.62 116 HIS A O 1
ATOM 970 N N . TYR A 1 117 ? 4.966 -7.212 -2.463 1.00 97.50 117 TYR A N 1
ATOM 971 C CA .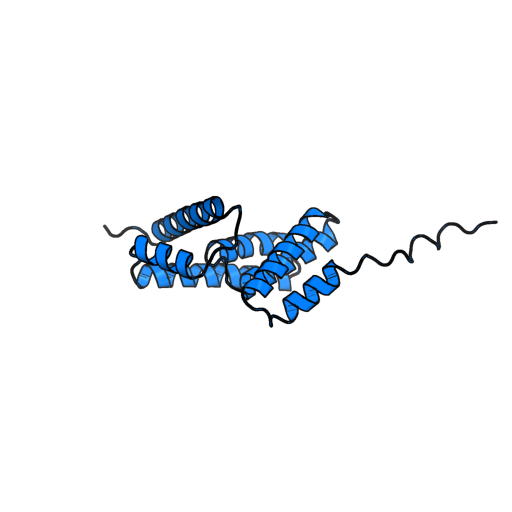 TYR A 1 117 ? 3.637 -6.593 -2.469 1.00 97.50 117 TYR A CA 1
ATOM 972 C C . TYR A 1 117 ? 2.648 -7.290 -3.411 1.00 97.50 117 TYR A C 1
ATOM 974 O O . TYR A 1 117 ? 1.458 -7.346 -3.100 1.00 97.50 117 TYR A O 1
ATOM 982 N N . ALA A 1 118 ? 3.111 -7.874 -4.521 1.00 97.88 118 ALA A N 1
ATOM 983 C CA . ALA A 1 118 ? 2.251 -8.669 -5.396 1.00 97.88 118 ALA A CA 1
ATOM 984 C C . ALA A 1 118 ? 1.812 -9.987 -4.729 1.00 97.88 118 ALA A C 1
ATOM 986 O O . ALA A 1 118 ? 0.651 -10.371 -4.841 1.00 97.88 118 ALA A O 1
ATOM 987 N N . GLU A 1 119 ? 2.695 -10.649 -3.976 1.00 95.75 119 GLU A N 1
ATOM 988 C CA . GLU A 1 119 ? 2.350 -11.826 -3.167 1.00 95.75 119 GLU A CA 1
ATOM 989 C C . GLU A 1 119 ? 1.346 -11.465 -2.064 1.00 95.75 119 GLU A C 1
ATOM 991 O O . GLU A 1 119 ? 0.341 -12.155 -1.902 1.00 95.75 119 GLU A O 1
ATOM 996 N N . ARG A 1 120 ? 1.542 -10.338 -1.366 1.00 94.88 120 ARG A N 1
ATOM 997 C CA . ARG A 1 120 ? 0.563 -9.824 -0.389 1.00 94.88 120 ARG A CA 1
ATOM 998 C C . ARG A 1 120 ? -0.789 -9.493 -1.016 1.00 94.88 120 ARG A C 1
ATOM 1000 O O . ARG A 1 120 ? -1.821 -9.742 -0.400 1.00 94.88 120 ARG A O 1
ATOM 1007 N N . CYS A 1 121 ? -0.802 -8.949 -2.232 1.00 96.94 121 CYS A N 1
ATOM 1008 C CA . CYS A 1 121 ? -2.040 -8.725 -2.975 1.00 96.94 121 CYS A CA 1
ATOM 1009 C C . CYS A 1 121 ? -2.802 -10.046 -3.169 1.00 96.94 121 CYS A C 1
ATOM 1011 O O . CYS A 1 121 ? -3.994 -10.094 -2.888 1.00 96.94 121 CYS A O 1
ATOM 1013 N N . LEU A 1 122 ? -2.110 -11.132 -3.537 1.00 95.50 122 LEU A N 1
ATOM 1014 C CA . LEU A 1 122 ? -2.720 -12.458 -3.705 1.00 95.50 122 LEU A CA 1
ATOM 1015 C C . LEU A 1 122 ? -3.109 -13.147 -2.395 1.00 95.50 122 LEU A C 1
ATOM 1017 O O . LEU A 1 122 ? -4.027 -13.962 -2.392 1.00 95.50 122 LEU A O 1
ATOM 1021 N N . GLN A 1 123 ? -2.445 -12.826 -1.283 1.00 92.19 123 GLN A N 1
ATOM 1022 C CA . GLN A 1 123 ? -2.888 -13.263 0.045 1.00 92.19 123 GLN A CA 1
ATOM 1023 C C . GLN A 1 123 ? -4.238 -12.633 0.423 1.00 92.19 123 GLN A C 1
ATOM 1025 O O . GLN A 1 123 ? -5.041 -13.283 1.084 1.00 92.19 123 GLN A O 1
ATOM 1030 N N . SER A 1 124 ? -4.485 -11.389 -0.006 1.00 89.50 124 SER A N 1
ATOM 1031 C CA . SER A 1 124 ? -5.758 -10.681 0.199 1.00 89.50 124 SER A CA 1
ATOM 1032 C C . SER A 1 124 ? -6.828 -11.098 -0.821 1.00 89.50 124 SER A C 1
ATOM 1034 O O . SER A 1 124 ? -7.969 -11.371 -0.457 1.00 89.50 124 SER A O 1
ATOM 1036 N N . ASP A 1 125 ? -6.461 -11.207 -2.100 1.00 93.88 125 ASP A N 1
ATOM 1037 C CA . ASP A 1 125 ? -7.338 -11.641 -3.188 1.00 93.88 125 ASP A CA 1
ATOM 1038 C C . ASP A 1 125 ? -6.599 -12.594 -4.136 1.00 93.88 125 ASP A C 1
ATOM 1040 O O . ASP A 1 125 ? -5.919 -12.182 -5.081 1.00 93.88 125 ASP A O 1
ATOM 1044 N N . ALA A 1 126 ? -6.780 -13.898 -3.915 1.00 93.38 126 ALA A N 1
ATOM 1045 C CA . ALA A 1 126 ? -6.129 -14.950 -4.697 1.00 93.38 126 ALA A CA 1
ATOM 1046 C C . ALA A 1 126 ? -6.488 -14.929 -6.197 1.00 93.38 126 ALA A C 1
ATOM 1048 O O . ALA A 1 126 ? -5.805 -15.567 -6.998 1.00 93.38 126 ALA A O 1
ATOM 1049 N N . ARG A 1 127 ? -7.550 -14.212 -6.595 1.00 95.94 127 ARG A N 1
ATOM 1050 C CA . ARG A 1 127 ? -8.009 -14.105 -7.989 1.00 95.94 127 ARG A CA 1
ATOM 1051 C C . ARG A 1 127 ? -7.566 -12.805 -8.661 1.00 95.94 127 ARG A C 1
ATOM 1053 O O . ARG A 1 127 ? -8.029 -12.511 -9.761 1.00 95.94 127 ARG A O 1
ATOM 1060 N N . HIS A 1 128 ? -6.681 -12.026 -8.039 1.00 97.56 128 HIS A N 1
ATOM 1061 C CA . HIS A 1 128 ? -6.218 -10.760 -8.600 1.00 97.56 128 HIS A CA 1
ATOM 1062 C C . HIS A 1 128 ? -5.315 -10.979 -9.831 1.00 97.56 128 HIS A C 1
ATOM 1064 O O . HIS A 1 128 ? -4.088 -11.072 -9.733 1.00 97.56 128 HIS A O 1
ATOM 1070 N N . GLU A 1 129 ? -5.924 -11.038 -11.019 1.00 97.19 129 GLU A N 1
ATOM 1071 C CA . GLU A 1 129 ? -5.252 -11.398 -12.276 1.00 97.19 129 GLU A CA 1
ATOM 1072 C C . GLU A 1 129 ? -4.017 -10.545 -12.577 1.00 97.19 129 GLU A C 1
ATOM 1074 O O . GLU A 1 129 ? -2.979 -11.072 -12.983 1.00 97.19 129 GLU A O 1
ATOM 1079 N N . GLU A 1 130 ? -4.085 -9.234 -12.339 1.00 97.56 130 GLU A N 1
ATOM 1080 C CA . GLU A 1 130 ? -2.954 -8.347 -12.628 1.00 97.56 130 GLU A CA 1
ATOM 1081 C C . GLU A 1 130 ? -1.742 -8.628 -11.733 1.00 97.56 130 GLU A C 1
ATOM 1083 O O . GLU A 1 130 ? -0.596 -8.506 -12.176 1.00 97.56 130 GLU A O 1
ATOM 1088 N N . ALA A 1 131 ? -1.974 -9.079 -10.497 1.00 97.62 131 ALA A N 1
ATOM 1089 C CA . ALA A 1 131 ? -0.904 -9.433 -9.573 1.00 97.62 131 ALA A CA 1
ATOM 1090 C C . ALA A 1 131 ? -0.250 -10.755 -10.004 1.00 97.62 131 ALA A C 1
ATOM 1092 O O . ALA A 1 131 ? 0.978 -10.843 -10.039 1.00 97.62 131 ALA A O 1
ATOM 1093 N N . LEU A 1 132 ? -1.044 -11.736 -10.456 1.00 96.88 132 LEU A N 1
ATOM 1094 C CA . LEU A 1 132 ? -0.531 -12.967 -11.074 1.00 96.88 132 LEU A CA 1
ATOM 1095 C C . LEU A 1 132 ? 0.315 -12.665 -12.320 1.00 96.88 132 LEU A C 1
ATOM 1097 O O . LEU A 1 132 ? 1.429 -13.177 -12.461 1.00 96.88 132 LEU A O 1
ATOM 1101 N N . ARG A 1 133 ? -0.167 -11.795 -13.219 1.00 97.00 133 ARG A N 1
ATOM 1102 C CA . ARG A 1 133 ? 0.593 -11.372 -14.410 1.00 97.00 133 ARG A CA 1
ATOM 1103 C C . ARG A 1 133 ? 1.886 -10.654 -14.032 1.00 97.00 133 ARG A C 1
ATOM 1105 O O . ARG A 1 133 ? 2.918 -10.869 -14.670 1.00 97.00 133 ARG A O 1
ATOM 1112 N N . LEU A 1 134 ? 1.854 -9.796 -13.012 1.00 96.81 134 LEU A N 1
ATOM 1113 C CA . LEU A 1 134 ? 3.043 -9.115 -12.508 1.00 96.81 134 LEU A CA 1
ATOM 1114 C C . LEU A 1 134 ? 4.067 -10.108 -11.941 1.00 96.81 134 LEU A C 1
ATOM 1116 O O . LEU A 1 134 ? 5.231 -10.048 -12.331 1.00 96.81 134 LEU A O 1
ATOM 1120 N N . LEU A 1 135 ? 3.647 -11.066 -11.112 1.00 96.25 135 LEU A N 1
ATOM 1121 C CA . LEU A 1 135 ? 4.535 -12.104 -10.582 1.00 96.25 135 LEU A CA 1
ATOM 1122 C C . LEU A 1 135 ? 5.153 -12.962 -11.685 1.00 96.25 135 LEU A C 1
ATOM 1124 O O . LEU A 1 135 ? 6.364 -13.178 -11.677 1.00 96.25 135 LEU A O 1
ATOM 1128 N N . ASN A 1 136 ? 4.374 -13.364 -12.690 1.00 93.88 136 ASN A N 1
ATOM 1129 C CA . ASN A 1 136 ? 4.905 -14.090 -13.844 1.00 93.88 136 ASN A CA 1
ATOM 1130 C C . ASN A 1 136 ? 6.024 -13.303 -14.549 1.00 93.88 136 ASN A C 1
ATOM 1132 O O . ASN A 1 136 ? 7.087 -13.863 -14.825 1.00 93.88 136 ASN A O 1
ATOM 1136 N N . ARG A 1 137 ? 5.848 -11.989 -14.760 1.00 93.38 137 ARG A N 1
ATOM 1137 C CA . ARG A 1 137 ? 6.912 -11.112 -15.293 1.00 93.38 137 ARG A CA 1
ATOM 1138 C C . ARG A 1 137 ? 8.129 -11.040 -14.360 1.00 93.38 137 ARG A C 1
ATOM 1140 O O . ARG A 1 137 ? 9.267 -11.047 -14.826 1.00 93.38 137 ARG A O 1
ATOM 1147 N N . LEU A 1 138 ? 7.909 -11.000 -13.046 1.00 91.94 138 LEU A N 1
ATOM 1148 C CA . LEU A 1 138 ? 8.963 -10.942 -12.025 1.00 91.94 138 LEU A CA 1
ATOM 1149 C C . LEU A 1 138 ? 9.728 -12.265 -11.843 1.00 91.94 138 LEU A C 1
ATOM 1151 O O . LEU A 1 138 ? 10.878 -12.230 -11.386 1.00 91.94 138 LEU A O 1
ATOM 1155 N N . TYR A 1 139 ? 9.151 -13.413 -12.201 1.00 87.44 139 TYR A N 1
ATOM 1156 C CA . TYR A 1 139 ? 9.837 -14.712 -12.188 1.00 87.44 139 TYR A CA 1
ATOM 1157 C C . TYR A 1 139 ? 10.545 -15.032 -13.506 1.00 87.44 139 TYR A C 1
ATOM 1159 O O . TYR A 1 139 ? 11.564 -15.726 -13.496 1.00 87.44 139 TYR A O 1
ATOM 1167 N N . GLN A 1 140 ? 10.080 -14.484 -14.630 1.00 83.12 140 GLN A N 1
ATOM 1168 C CA . GLN A 1 140 ? 10.797 -14.599 -15.897 1.00 83.12 140 GLN A CA 1
ATOM 1169 C C . GLN A 1 140 ? 12.152 -13.877 -15.794 1.00 83.12 140 GLN A C 1
ATOM 1171 O O . GLN A 1 140 ? 12.231 -12.656 -15.613 1.00 83.12 140 GLN A O 1
ATOM 1176 N N . LYS A 1 141 ? 13.248 -14.646 -15.870 1.00 58.34 141 LYS A N 1
ATOM 1177 C CA . LYS A 1 141 ? 14.601 -14.086 -15.997 1.00 58.34 141 LYS A CA 1
ATOM 1178 C C . LYS A 1 141 ? 14.672 -13.273 -17.297 1.00 58.34 141 LYS A C 1
ATOM 1180 O O . LYS A 1 141 ? 14.098 -13.718 -18.292 1.00 58.34 141 LYS A O 1
ATOM 1185 N N . PRO A 1 142 ? 15.398 -12.138 -17.337 1.00 54.84 142 PRO A N 1
ATOM 1186 C CA . PRO A 1 142 ? 15.741 -11.511 -18.606 1.00 54.84 142 PRO A CA 1
ATOM 1187 C C . PRO A 1 142 ? 16.393 -12.577 -19.487 1.00 54.84 142 PRO A C 1
ATOM 1189 O O . PRO A 1 142 ? 17.351 -13.228 -19.059 1.00 54.84 142 PRO A O 1
ATOM 1192 N N . SER A 1 143 ? 15.821 -12.823 -20.665 1.00 47.47 143 SER A N 1
ATOM 1193 C CA . SER A 1 143 ? 16.343 -13.818 -21.596 1.00 47.47 143 SER A CA 1
ATOM 1194 C C . SER A 1 143 ? 17.831 -13.558 -21.833 1.00 47.47 143 SER A C 1
ATOM 1196 O O . SER A 1 143 ? 18.233 -12.483 -22.275 1.00 47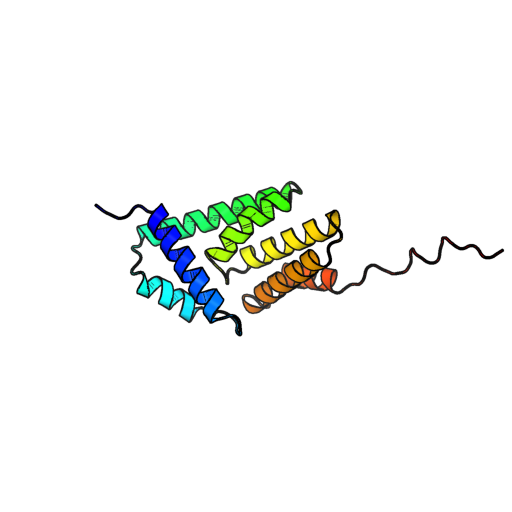.47 143 SER A O 1
ATOM 1198 N N . ARG A 1 144 ? 18.656 -14.562 -21.527 1.00 49.19 144 ARG A N 1
ATOM 1199 C CA . ARG A 1 144 ? 20.124 -14.544 -21.630 1.00 49.19 144 ARG A CA 1
ATOM 1200 C C . ARG A 1 144 ? 20.623 -14.558 -23.090 1.00 49.19 144 ARG A C 1
ATOM 1202 O O . ARG A 1 144 ? 21.808 -14.767 -23.327 1.00 49.19 144 ARG A O 1
ATOM 1209 N N . PHE A 1 145 ? 19.730 -14.358 -24.063 1.00 48.56 145 PHE A N 1
ATOM 1210 C CA . PHE A 1 145 ? 19.998 -14.509 -25.497 1.00 48.56 145 PHE A CA 1
ATOM 1211 C C . PHE A 1 145 ? 20.735 -13.334 -26.156 1.00 48.56 145 PHE A C 1
ATOM 1213 O O . PHE A 1 145 ? 21.152 -13.469 -27.299 1.00 48.56 145 PHE A O 1
ATOM 1220 N N . TRP A 1 146 ? 20.984 -12.227 -25.450 1.00 46.16 146 TRP A N 1
ATOM 1221 C CA . TRP A 1 146 ? 21.718 -11.078 -26.007 1.00 46.16 146 TRP A CA 1
ATOM 1222 C C . TRP A 1 146 ? 23.211 -11.011 -25.633 1.00 46.16 146 TRP A C 1
ATOM 1224 O O . TRP A 1 146 ? 23.899 -10.097 -26.067 1.00 46.16 146 TRP A O 1
ATOM 1234 N N . GLN A 1 147 ? 23.751 -11.974 -24.872 1.00 42.78 147 GLN A N 1
ATOM 1235 C CA . GLN A 1 147 ? 25.191 -12.011 -24.537 1.00 42.78 147 GLN A CA 1
ATOM 1236 C C . GLN A 1 147 ? 26.037 -12.895 -25.468 1.00 42.78 147 GLN A C 1
ATOM 1238 O O . GLN A 1 147 ? 27.259 -12.827 -25.410 1.00 42.78 147 GLN A O 1
ATOM 1243 N N . LYS A 1 148 ? 25.420 -13.695 -26.347 1.00 43.03 148 LYS A N 1
ATOM 1244 C CA . LYS A 1 148 ? 26.129 -14.623 -27.253 1.00 43.03 148 LYS A CA 1
ATOM 1245 C C . LYS A 1 148 ? 26.263 -14.130 -28.703 1.00 43.03 148 LYS A C 1
ATOM 1247 O O . LYS A 1 148 ? 26.564 -14.925 -29.579 1.00 43.03 148 LYS A O 1
ATOM 1252 N N . GLY A 1 149 ? 26.031 -12.839 -28.952 1.00 44.81 149 GLY A N 1
ATOM 1253 C CA . GLY A 1 149 ? 26.138 -12.231 -30.286 1.00 44.81 149 GLY A CA 1
ATOM 1254 C C . GLY A 1 149 ? 27.288 -11.232 -30.463 1.00 44.81 149 GLY A C 1
ATOM 1255 O O . GLY A 1 149 ? 27.339 -10.588 -31.501 1.00 44.81 149 GLY A O 1
ATOM 1256 N N . ILE A 1 150 ? 28.167 -11.053 -29.464 1.00 53.44 150 ILE A N 1
ATOM 1257 C CA . ILE A 1 150 ? 29.228 -10.016 -29.488 1.00 53.44 150 ILE A CA 1
ATOM 1258 C C . ILE A 1 150 ? 30.650 -10.610 -29.496 1.00 53.44 150 ILE A C 1
ATOM 1260 O O . ILE A 1 150 ? 31.619 -9.879 -29.641 1.00 53.44 150 ILE A O 1
ATOM 1264 N N . PHE A 1 151 ? 30.800 -11.931 -29.404 1.00 49.19 151 PHE A N 1
ATOM 1265 C CA . PHE A 1 151 ? 32.067 -12.593 -29.717 1.00 49.19 151 PHE A CA 1
ATOM 1266 C C . PHE A 1 151 ? 31.846 -13.469 -30.944 1.00 49.19 151 PHE A C 1
ATOM 1268 O O . PHE A 1 151 ? 31.421 -14.616 -30.834 1.00 49.19 151 PHE A O 1
ATOM 1275 N N . GLY A 1 152 ? 32.053 -12.861 -32.114 1.00 41.47 152 GLY A N 1
ATOM 1276 C CA . GLY A 1 152 ? 32.464 -13.611 -33.291 1.00 41.47 152 GLY A CA 1
ATOM 1277 C C . GLY A 1 152 ? 33.846 -14.181 -32.995 1.00 41.47 152 GLY A C 1
ATOM 1278 O O . GLY A 1 152 ? 34.768 -13.427 -32.692 1.00 41.47 152 GLY A O 1
ATOM 1279 N N . GLU A 1 153 ? 33.936 -15.504 -32.972 1.00 42.59 153 GLU A N 1
ATOM 1280 C CA . GLU A 1 153 ? 35.204 -16.220 -33.047 1.00 42.59 153 GLU A CA 1
ATOM 1281 C C . GLU A 1 153 ? 35.611 -16.229 -34.528 1.00 42.59 153 GLU A C 1
ATOM 1283 O O . GLU A 1 153 ? 34.942 -16.873 -35.339 1.00 42.59 153 GLU A O 1
ATOM 1288 N N . ASP A 1 154 ? 36.647 -15.453 -34.857 1.00 44.72 154 ASP A N 1
ATOM 1289 C CA . ASP A 1 154 ? 37.605 -15.783 -35.920 1.00 44.72 154 ASP A CA 1
ATOM 1290 C C . ASP A 1 154 ? 38.729 -16.632 -35.304 1.00 44.72 154 ASP A C 1
ATOM 1292 O O . ASP A 1 154 ? 39.150 -16.307 -34.163 1.00 44.72 154 ASP A O 1
#